Protein AF-A0A7K2X9S0-F1 (afdb_monomer_lite)

Structure (mmCIF, N/CA/C/O backbone):
data_AF-A0A7K2X9S0-F1
#
_entry.id   AF-A0A7K2X9S0-F1
#
loop_
_atom_site.group_PDB
_atom_site.id
_atom_site.type_symbol
_atom_site.label_atom_id
_atom_site.label_alt_id
_atom_site.label_comp_id
_atom_site.label_asym_id
_atom_site.label_entity_id
_atom_site.label_seq_id
_atom_site.pdbx_PDB_ins_code
_atom_site.Cartn_x
_atom_site.Cartn_y
_atom_site.Cartn_z
_atom_site.occupancy
_atom_site.B_iso_or_equiv
_atom_site.auth_seq_id
_atom_site.auth_comp_id
_atom_site.auth_asym_id
_atom_site.auth_atom_id
_atom_site.pdbx_PDB_model_num
ATOM 1 N N . ALA A 1 1 ? -11.026 1.000 3.585 1.00 88.56 1 ALA A N 1
ATOM 2 C CA . ALA A 1 1 ? -11.280 -0.214 4.389 1.00 88.56 1 ALA A CA 1
ATOM 3 C C . ALA A 1 1 ? -10.106 -0.541 5.313 1.00 88.56 1 ALA A C 1
ATOM 5 O O . ALA A 1 1 ? -10.267 -0.365 6.507 1.00 88.56 1 ALA A O 1
ATOM 6 N N . LEU A 1 2 ? -8.924 -0.927 4.807 1.00 93.56 2 LEU A N 1
ATOM 7 C CA . LEU A 1 2 ? -7.791 -1.334 5.666 1.00 93.56 2 LEU A CA 1
ATOM 8 C C . LEU A 1 2 ? -7.363 -0.273 6.698 1.00 93.56 2 LEU A C 1
ATOM 10 O O . LEU A 1 2 ? -7.131 -0.612 7.847 1.00 93.56 2 LEU A O 1
ATOM 14 N N . LEU A 1 3 ? -7.339 1.008 6.318 1.00 95.19 3 LEU A N 1
ATOM 15 C CA . LEU A 1 3 ? -6.988 2.112 7.228 1.00 95.19 3 LEU A CA 1
ATOM 16 C C . LEU A 1 3 ? -8.017 2.376 8.339 1.00 95.19 3 LEU A C 1
ATOM 18 O O . LEU A 1 3 ? -7.729 3.125 9.262 1.00 95.19 3 LEU A O 1
ATOM 22 N N . ALA A 1 4 ? -9.213 1.791 8.256 1.00 96.94 4 ALA A N 1
ATOM 23 C CA . ALA A 1 4 ? -10.201 1.892 9.328 1.00 96.94 4 ALA A CA 1
ATOM 24 C C . ALA A 1 4 ? -9.925 0.894 10.468 1.00 96.94 4 ALA A C 1
ATOM 26 O O . ALA A 1 4 ? -10.580 0.958 11.504 1.00 96.94 4 ALA A O 1
ATOM 27 N N . VAL A 1 5 ? -8.979 -0.035 10.286 1.00 96.94 5 VAL A N 1
ATOM 28 C CA . VAL A 1 5 ? -8.598 -1.015 11.304 1.00 96.94 5 VAL A CA 1
ATOM 29 C C . VAL A 1 5 ? -7.578 -0.378 12.262 1.00 96.94 5 VAL A C 1
ATOM 31 O O . VAL A 1 5 ? -6.510 0.041 11.806 1.00 96.94 5 VAL A O 1
ATOM 34 N N . PRO A 1 6 ? -7.854 -0.312 13.580 1.00 97.12 6 PRO A N 1
ATOM 35 C CA . PRO A 1 6 ? -6.911 0.231 14.555 1.00 97.12 6 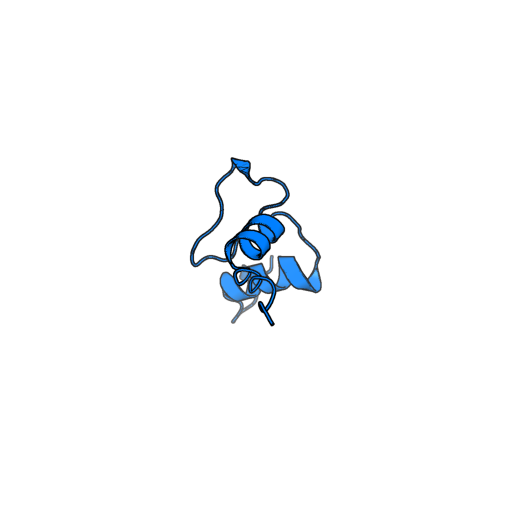PRO A CA 1
ATOM 36 C C . PRO A 1 6 ? -5.549 -0.472 14.494 1.00 97.12 6 PRO A C 1
ATOM 38 O O . PRO A 1 6 ? -5.473 -1.698 14.472 1.00 97.12 6 PRO A O 1
ATOM 41 N N . GLY A 1 7 ? -4.469 0.312 14.457 1.00 95.94 7 GLY A N 1
ATOM 42 C CA . GLY A 1 7 ? -3.097 -0.198 14.349 1.00 95.94 7 GLY A CA 1
ATOM 43 C C . GLY A 1 7 ? -2.611 -0.478 12.920 1.00 95.94 7 GLY A C 1
ATOM 44 O O . GLY A 1 7 ? -1.421 -0.725 12.733 1.00 95.94 7 GLY A O 1
ATOM 45 N N . VAL A 1 8 ? -3.471 -0.391 11.896 1.00 96.25 8 VAL A N 1
ATOM 46 C CA . VAL A 1 8 ? -3.039 -0.511 10.495 1.00 96.25 8 VAL A CA 1
ATOM 47 C C . VAL A 1 8 ? -2.515 0.828 9.986 1.00 96.25 8 VAL A C 1
ATOM 49 O O . VAL A 1 8 ? -3.253 1.798 9.827 1.00 96.25 8 VAL A O 1
ATOM 52 N N . THR A 1 9 ? -1.220 0.866 9.682 1.00 93.94 9 THR A N 1
ATOM 53 C CA . THR A 1 9 ? -0.560 2.029 9.077 1.00 93.94 9 THR A CA 1
ATOM 54 C C . THR A 1 9 ? -0.731 2.045 7.550 1.00 93.94 9 THR A C 1
ATOM 56 O O . THR A 1 9 ? -1.028 1.005 6.951 1.00 93.94 9 THR A O 1
ATOM 59 N N . PRO A 1 10 ? -0.484 3.182 6.869 1.00 91.88 10 PRO A N 1
ATOM 60 C CA . PRO A 1 10 ? -0.439 3.230 5.405 1.00 91.88 10 PRO A CA 1
ATOM 61 C C . PRO A 1 10 ? 0.531 2.219 4.784 1.00 91.88 10 PRO A C 1
ATOM 63 O O . PRO A 1 10 ? 0.167 1.542 3.823 1.00 91.88 10 PRO A O 1
ATOM 66 N N . GLY A 1 11 ? 1.718 2.048 5.375 1.00 90.69 11 GLY A N 1
ATOM 67 C CA . GLY A 1 11 ? 2.690 1.040 4.945 1.00 90.69 11 GLY A CA 1
ATOM 68 C C . GLY A 1 11 ? 2.171 -0.390 5.124 1.00 90.69 11 GLY A C 1
ATOM 69 O O . GLY A 1 11 ? 2.256 -1.196 4.199 1.00 90.69 11 GLY A O 1
ATOM 70 N N . ALA A 1 12 ? 1.540 -0.698 6.264 1.00 93.69 12 ALA A N 1
ATOM 71 C CA . ALA A 1 12 ? 0.923 -2.007 6.491 1.00 93.69 12 ALA A CA 1
ATOM 72 C C . ALA A 1 12 ? -0.220 -2.279 5.496 1.00 93.69 12 ALA A C 1
ATOM 74 O O . ALA A 1 12 ? -0.293 -3.356 4.907 1.00 93.69 12 ALA A O 1
ATOM 75 N N . ALA A 1 13 ? -1.077 -1.288 5.241 1.00 94.19 13 ALA A N 1
ATOM 76 C CA . ALA A 1 13 ? -2.154 -1.394 4.262 1.00 94.19 13 ALA A CA 1
ATOM 77 C C . ALA A 1 13 ? -1.634 -1.570 2.823 1.00 94.19 13 ALA A C 1
ATOM 79 O O . ALA A 1 13 ? -2.253 -2.285 2.034 1.00 94.19 13 ALA A O 1
ATOM 80 N N . ALA A 1 14 ? -0.522 -0.923 2.463 1.00 91.12 14 ALA A N 1
ATOM 81 C CA . ALA A 1 14 ? 0.139 -1.112 1.172 1.00 91.12 14 ALA A CA 1
ATOM 82 C C . ALA A 1 14 ? 0.707 -2.536 1.042 1.00 91.12 14 ALA A C 1
ATOM 84 O O . ALA A 1 14 ? 0.435 -3.220 0.057 1.00 91.12 14 ALA A O 1
ATOM 85 N N . LEU A 1 15 ? 1.397 -3.032 2.075 1.00 89.94 15 LEU A N 1
ATOM 86 C CA . LEU A 1 15 ? 1.931 -4.396 2.098 1.00 89.94 15 LEU A CA 1
ATOM 87 C C . LEU A 1 15 ? 0.834 -5.464 2.004 1.00 89.94 15 LEU A C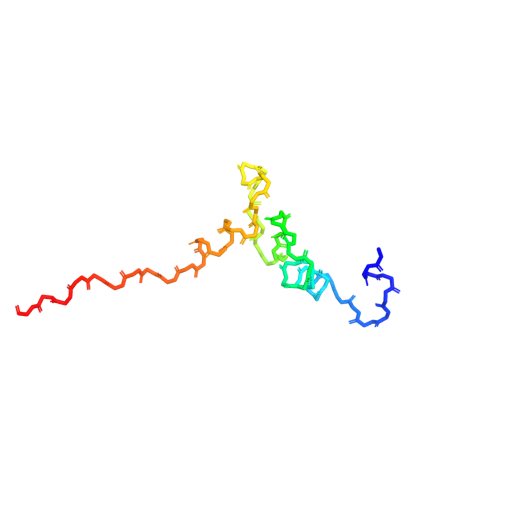 1
ATOM 89 O O . LEU A 1 15 ? 1.006 -6.437 1.270 1.00 89.94 15 LEU A O 1
ATOM 93 N N . ILE A 1 16 ? -0.293 -5.284 2.700 1.00 94.12 16 ILE A N 1
ATOM 94 C CA . ILE A 1 16 ? -1.446 -6.193 2.614 1.00 94.12 16 ILE A CA 1
ATOM 95 C C . ILE A 1 16 ? -2.007 -6.217 1.189 1.00 94.12 16 ILE A C 1
ATOM 97 O O . ILE A 1 16 ? -2.183 -7.297 0.629 1.00 94.12 16 ILE A O 1
ATOM 101 N N . ARG A 1 17 ? -2.249 -5.050 0.574 1.00 93.56 17 ARG A N 1
ATOM 102 C CA . ARG A 1 17 ? -2.759 -4.984 -0.806 1.00 93.56 17 ARG A CA 1
ATOM 103 C C . ARG A 1 17 ? -1.819 -5.671 -1.795 1.00 93.56 17 ARG A C 1
ATOM 105 O O . ARG A 1 17 ? -2.271 -6.511 -2.563 1.00 93.56 17 ARG A O 1
ATOM 112 N N . MET A 1 18 ? -0.520 -5.395 -1.705 1.00 90.69 18 MET A N 1
ATOM 113 C CA . MET A 1 18 ? 0.477 -5.981 -2.601 1.00 90.69 18 MET A CA 1
ATOM 114 C C . MET A 1 18 ? 0.622 -7.500 -2.406 1.00 90.69 18 MET A C 1
ATOM 116 O O . MET A 1 18 ? 0.611 -8.251 -3.375 1.00 90.69 18 MET A O 1
ATOM 120 N N . ARG A 1 19 ? 0.796 -7.975 -1.163 1.00 90.06 19 ARG A N 1
ATOM 121 C CA . ARG A 1 19 ? 1.175 -9.379 -0.895 1.00 90.06 19 ARG A CA 1
ATOM 122 C C . ARG A 1 19 ? -0.006 -10.314 -0.687 1.00 90.06 19 ARG A C 1
ATOM 124 O O . ARG A 1 19 ? 0.056 -11.451 -1.134 1.00 90.06 19 ARG A O 1
ATOM 131 N N . ALA A 1 20 ? -1.031 -9.868 0.036 1.00 95.25 20 ALA A N 1
ATOM 132 C CA . ALA A 1 20 ? -2.162 -10.719 0.398 1.00 95.25 20 ALA A CA 1
ATOM 133 C C . ALA A 1 20 ? -3.287 -10.646 -0.639 1.00 95.25 20 ALA A C 1
ATOM 135 O O . ALA A 1 20 ? -3.936 -11.653 -0.897 1.00 95.25 20 ALA A O 1
ATOM 136 N N . LEU A 1 21 ? -3.510 -9.465 -1.227 1.00 94.06 21 LEU A N 1
ATOM 137 C CA . LEU A 1 21 ? -4.576 -9.252 -2.214 1.00 94.06 21 LEU A CA 1
ATOM 138 C C . LEU A 1 21 ? -4.075 -9.274 -3.665 1.00 94.06 21 LEU A C 1
ATOM 140 O O . LEU A 1 21 ? -4.893 -9.320 -4.577 1.00 94.06 21 LEU A O 1
ATOM 144 N N . GLY A 1 22 ? -2.755 -9.255 -3.881 1.00 91.81 22 GLY A N 1
ATOM 145 C CA . GLY A 1 22 ? -2.156 -9.311 -5.215 1.00 91.81 22 GLY A CA 1
ATOM 146 C C . GLY A 1 22 ? -2.412 -8.069 -6.071 1.00 91.81 22 GLY A C 1
ATOM 147 O O . GLY A 1 22 ? -2.419 -8.181 -7.293 1.00 91.81 22 GLY A O 1
ATOM 148 N N . ASP A 1 23 ? -2.646 -6.906 -5.456 1.00 93.38 23 ASP A N 1
ATOM 149 C CA . ASP A 1 23 ? -2.865 -5.645 -6.172 1.00 93.38 23 ASP A CA 1
ATOM 150 C C . ASP A 1 23 ? -1.570 -5.213 -6.898 1.00 93.38 23 ASP A C 1
ATOM 152 O O . ASP A 1 23 ? -0.559 -4.969 -6.226 1.00 93.38 23 ASP A O 1
ATOM 156 N N . PRO A 1 24 ? -1.566 -5.134 -8.245 1.00 92.69 24 PRO A N 1
ATOM 157 C CA . PRO A 1 24 ? -0.371 -4.810 -9.020 1.00 92.69 24 PRO A CA 1
ATOM 158 C C . PRO A 1 24 ? -0.024 -3.311 -9.051 1.00 92.69 24 PRO A C 1
ATOM 160 O O . PRO A 1 24 ? 1.090 -2.964 -9.458 1.00 92.69 24 PRO A O 1
ATOM 163 N N . ASP A 1 25 ? -0.932 -2.421 -8.625 1.00 93.00 25 ASP A N 1
ATOM 164 C CA . ASP A 1 25 ? -0.780 -0.959 -8.727 1.00 93.00 25 ASP A CA 1
ATOM 165 C C . ASP A 1 25 ? -0.571 -0.278 -7.359 1.00 93.00 25 ASP A C 1
ATOM 167 O O . ASP A 1 25 ? -1.013 0.851 -7.129 1.00 93.00 25 ASP A O 1
ATOM 171 N N . VAL A 1 26 ? 0.115 -0.948 -6.426 1.00 90.81 26 VAL A N 1
ATOM 172 C CA . VAL A 1 26 ? 0.463 -0.394 -5.106 1.00 90.81 26 VAL A CA 1
ATOM 173 C C . VAL A 1 26 ? 1.900 0.108 -5.092 1.00 90.81 26 VAL A C 1
ATOM 175 O O . VAL A 1 26 ? 2.828 -0.640 -5.399 1.00 90.81 26 VAL A O 1
ATOM 178 N N . ALA A 1 27 ? 2.092 1.345 -4.646 1.00 80.94 27 ALA A N 1
ATOM 179 C CA . ALA A 1 27 ? 3.403 1.894 -4.335 1.00 80.94 27 ALA A CA 1
ATOM 180 C C . ALA A 1 27 ? 3.634 1.936 -2.813 1.00 80.94 27 ALA A C 1
ATOM 182 O O . ALA A 1 27 ? 2.716 2.268 -2.056 1.00 80.94 27 ALA A O 1
ATOM 183 N N . LEU A 1 28 ? 4.841 1.578 -2.362 1.00 76.06 28 LEU A N 1
ATOM 184 C CA . LEU A 1 28 ? 5.245 1.760 -0.965 1.00 76.06 28 LEU A CA 1
ATOM 185 C C . LEU A 1 28 ? 5.537 3.250 -0.700 1.00 76.06 28 LEU A C 1
ATOM 187 O O . LEU A 1 28 ? 5.975 3.951 -1.611 1.00 76.06 28 LEU A O 1
ATOM 191 N N . PRO A 1 29 ? 5.221 3.759 0.504 1.00 68.19 29 PRO A N 1
ATOM 192 C CA . PRO A 1 29 ? 5.131 5.195 0.760 1.00 68.19 29 PRO A CA 1
ATOM 193 C C . PRO A 1 29 ? 6.470 5.941 0.752 1.00 68.19 29 PRO A C 1
ATOM 195 O O . PRO A 1 29 ? 6.447 7.160 0.618 1.00 68.19 29 PRO A O 1
ATOM 198 N N . GLU A 1 30 ? 7.605 5.259 0.915 1.00 72.62 30 GLU A N 1
ATOM 199 C CA . GLU A 1 30 ? 8.913 5.918 0.965 1.00 72.62 30 GLU A CA 1
ATOM 200 C C . GLU A 1 30 ? 9.352 6.560 -0.364 1.00 72.62 30 GLU A C 1
ATOM 202 O O . GLU A 1 30 ? 9.966 7.623 -0.316 1.00 72.62 30 GLU A O 1
ATOM 207 N N . ASP A 1 31 ? 9.019 5.963 -1.519 1.00 70.81 31 ASP A N 1
ATOM 208 C CA . ASP A 1 31 ? 9.308 6.522 -2.852 1.00 70.81 31 ASP A CA 1
ATOM 209 C C . ASP A 1 31 ? 8.443 5.854 -3.947 1.00 70.81 31 ASP A C 1
ATOM 211 O O . ASP A 1 31 ? 8.814 4.819 -4.518 1.00 70.81 31 ASP A O 1
ATOM 215 N N . PRO A 1 32 ? 7.220 6.356 -4.193 1.00 74.25 32 PRO A N 1
ATOM 216 C CA . PRO A 1 32 ? 6.306 5.722 -5.125 1.00 74.25 32 PRO A CA 1
ATOM 217 C C . PRO A 1 32 ? 6.665 6.042 -6.591 1.00 74.25 32 PRO A C 1
ATOM 219 O O . PRO A 1 32 ? 6.793 7.214 -6.941 1.00 74.25 32 PRO A O 1
ATOM 222 N N . PRO A 1 33 ? 6.733 5.041 -7.492 1.00 79.88 33 PRO A N 1
ATOM 223 C CA . PRO A 1 33 ? 6.919 5.284 -8.920 1.00 79.88 33 PRO A CA 1
ATOM 224 C C . PRO A 1 33 ? 5.770 6.123 -9.496 1.00 79.88 33 PRO A C 1
ATOM 226 O O . PRO A 1 33 ? 4.619 6.012 -9.050 1.00 79.88 33 PRO A O 1
ATOM 229 N N . GLY A 1 34 ? 6.095 6.949 -10.494 1.00 86.19 34 GLY A N 1
ATOM 230 C CA . GLY A 1 34 ? 5.167 7.879 -11.131 1.00 86.19 34 GLY A CA 1
ATOM 231 C C . GLY A 1 34 ? 3.997 7.204 -11.858 1.00 86.19 34 GLY A C 1
ATOM 232 O O . GLY A 1 34 ? 3.894 5.975 -11.951 1.00 86.19 34 GLY A O 1
ATOM 233 N N . GLU A 1 35 ? 3.066 8.019 -12.358 1.00 89.50 35 GLU A N 1
ATOM 234 C CA . GLU A 1 35 ? 1.852 7.541 -13.033 1.00 89.50 35 GLU A CA 1
ATOM 235 C C . GLU A 1 35 ? 2.138 6.716 -14.294 1.00 89.50 35 GLU A C 1
ATOM 237 O O . GLU A 1 35 ? 1.330 5.860 -14.655 1.00 89.50 35 GLU A O 1
ATOM 242 N N . GLU A 1 36 ? 3.294 6.914 -14.925 1.00 93.75 36 GLU A N 1
ATOM 243 C CA . GLU A 1 36 ? 3.752 6.175 -16.101 1.00 93.75 36 GLU A CA 1
ATOM 244 C C . GLU A 1 36 ? 3.901 4.667 -15.855 1.00 93.75 36 GLU A C 1
ATOM 246 O O . GLU A 1 36 ? 3.845 3.876 -16.795 1.00 93.75 36 GLU A O 1
ATOM 251 N N . TRP A 1 37 ? 4.041 4.256 -14.593 1.00 91.31 37 TRP A N 1
ATOM 252 C CA . TRP A 1 37 ? 4.161 2.853 -14.201 1.00 91.31 37 TRP A CA 1
ATOM 253 C C . TRP A 1 37 ? 2.821 2.182 -13.916 1.00 91.31 37 TRP A C 1
ATOM 255 O O . TRP A 1 37 ? 2.790 0.993 -13.595 1.00 91.31 37 TRP A O 1
ATOM 265 N N . ARG A 1 38 ? 1.700 2.903 -14.019 1.00 92.94 38 ARG A N 1
ATOM 266 C CA . ARG A 1 38 ? 0.370 2.294 -13.905 1.00 92.94 38 ARG A CA 1
ATOM 267 C C . ARG A 1 38 ? 0.102 1.367 -15.098 1.00 92.94 38 ARG A C 1
ATOM 269 O O . ARG A 1 38 ? 0.467 1.706 -16.221 1.00 92.94 38 ARG A O 1
ATOM 276 N N . PRO A 1 39 ? -0.584 0.227 -14.901 1.00 94.50 39 PRO A N 1
ATOM 277 C CA . PRO A 1 39 ? -1.166 -0.287 -13.653 1.00 94.50 39 PRO A CA 1
ATOM 278 C C . PRO A 1 39 ? -0.239 -1.256 -12.882 1.00 94.50 39 PRO A C 1
ATOM 280 O O . PRO A 1 39 ? -0.718 -2.163 -12.208 1.00 94.50 39 PRO A O 1
ATOM 283 N N . TRP A 1 40 ? 1.082 -1.113 -13.008 1.00 94.38 40 TRP A N 1
ATOM 284 C CA . TRP A 1 40 ? 2.083 -2.071 -12.523 1.00 94.38 40 TRP A CA 1
ATOM 285 C C . TRP A 1 40 ? 3.070 -1.459 -11.516 1.00 94.38 40 TRP A C 1
ATOM 287 O O . TRP A 1 40 ? 4.220 -1.901 -11.420 1.00 94.38 40 TRP A O 1
ATOM 297 N N . ARG A 1 41 ? 2.658 -0.447 -10.740 1.00 92.00 41 ARG A N 1
ATOM 298 C CA . ARG A 1 41 ? 3.552 0.265 -9.808 1.00 92.00 41 ARG A CA 1
ATOM 299 C C . ARG A 1 41 ? 4.222 -0.639 -8.770 1.00 92.00 41 ARG A C 1
ATOM 301 O O . ARG A 1 41 ? 5.369 -0.380 -8.407 1.00 92.00 41 ARG A O 1
ATOM 308 N N . SER A 1 42 ? 3.593 -1.742 -8.360 1.00 89.69 42 SER A N 1
ATOM 309 C CA . SER A 1 42 ? 4.234 -2.718 -7.463 1.00 89.69 42 SER A CA 1
ATOM 310 C C . SER A 1 42 ? 5.428 -3.427 -8.111 1.00 89.69 42 SER A C 1
ATOM 312 O O . SER A 1 42 ? 6.403 -3.757 -7.432 1.00 89.69 42 SER A O 1
ATOM 314 N N . TYR A 1 43 ? 5.388 -3.632 -9.429 1.00 87.38 43 TYR A N 1
ATOM 315 C CA . TYR A 1 43 ? 6.502 -4.201 -10.186 1.00 87.38 43 TYR A CA 1
ATOM 316 C C . TYR A 1 43 ? 7.592 -3.173 -10.456 1.00 87.38 43 TYR A C 1
ATOM 318 O O . TYR A 1 43 ? 8.766 -3.521 -10.376 1.00 87.38 43 TYR A O 1
ATOM 326 N N . ALA A 1 44 ? 7.219 -1.919 -10.713 1.00 90.19 44 ALA A N 1
ATOM 327 C CA . ALA A 1 44 ? 8.172 -0.828 -10.883 1.00 90.19 44 ALA A CA 1
ATOM 328 C C . ALA A 1 44 ? 9.056 -0.654 -9.641 1.00 90.19 44 ALA A C 1
ATOM 330 O O . ALA A 1 44 ? 10.277 -0.680 -9.767 1.00 90.19 44 ALA A O 1
ATOM 331 N N . VAL A 1 45 ? 8.461 -0.609 -8.439 1.00 85.56 45 VAL A N 1
ATOM 332 C CA . VAL A 1 45 ? 9.225 -0.601 -7.175 1.00 85.56 45 VAL A CA 1
ATOM 333 C C . VAL A 1 45 ? 10.194 -1.781 -7.139 1.00 85.56 45 VAL A C 1
ATOM 335 O O . VAL A 1 45 ? 11.393 -1.591 -6.975 1.00 85.56 45 VAL A O 1
ATOM 338 N N . ARG A 1 46 ? 9.700 -3.006 -7.362 1.00 86.44 46 ARG A N 1
ATOM 339 C CA . ARG A 1 46 ? 10.534 -4.213 -7.291 1.00 86.44 46 ARG A CA 1
ATOM 340 C C . ARG A 1 46 ? 11.685 -4.201 -8.299 1.00 86.44 46 ARG A C 1
ATOM 342 O O . ARG A 1 46 ? 12.764 -4.684 -7.969 1.00 86.44 46 ARG A O 1
ATOM 349 N N . TYR A 1 47 ? 11.449 -3.677 -9.498 1.00 85.94 47 TYR A N 1
ATOM 350 C CA . TYR A 1 47 ? 12.454 -3.546 -10.546 1.00 85.94 47 TYR A CA 1
ATOM 351 C C . TYR A 1 47 ? 13.521 -2.509 -10.177 1.00 85.94 47 TYR A C 1
ATOM 353 O O . TYR A 1 47 ? 14.708 -2.795 -10.292 1.00 85.94 47 TYR A O 1
ATOM 361 N N . LEU A 1 48 ? 13.112 -1.344 -9.670 1.00 85.50 48 LEU A N 1
ATOM 362 C CA . LEU A 1 48 ? 14.016 -0.250 -9.301 1.00 85.50 48 LEU A CA 1
ATOM 363 C C . LEU A 1 48 ? 14.828 -0.545 -8.032 1.00 85.50 48 LEU A C 1
ATOM 365 O O . LEU A 1 48 ? 15.960 -0.089 -7.910 1.00 85.50 48 LEU A O 1
ATOM 369 N N . THR A 1 49 ? 1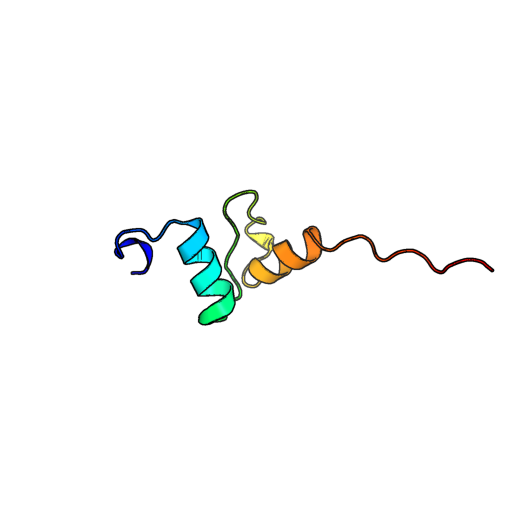4.283 -1.335 -7.103 1.00 84.50 49 THR A N 1
ATOM 370 C CA . THR A 1 49 ? 14.982 -1.739 -5.870 1.00 84.50 49 THR A CA 1
ATOM 371 C C . THR A 1 49 ? 15.793 -3.026 -6.020 1.00 84.50 49 THR A C 1
ATOM 373 O O . THR A 1 49 ? 16.434 -3.463 -5.063 1.00 84.50 49 THR A O 1
ATOM 376 N N . ALA A 1 50 ? 15.715 -3.700 -7.172 1.00 85.50 50 ALA A N 1
ATOM 377 C CA . ALA A 1 50 ? 16.460 -4.931 -7.386 1.00 85.50 50 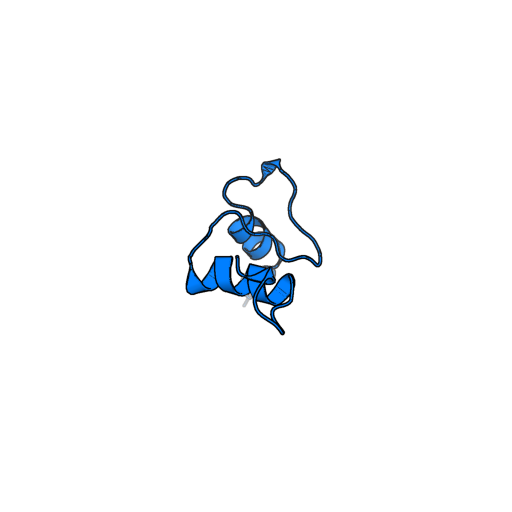ALA A CA 1
ATOM 378 C C . ALA A 1 50 ? 17.970 -4.637 -7.329 1.00 85.50 50 ALA A C 1
ATOM 380 O O . ALA A 1 50 ? 18.427 -3.661 -7.929 1.00 85.50 50 ALA A O 1
ATOM 381 N N . PRO A 1 51 ? 18.771 -5.464 -6.633 1.00 85.75 51 PRO A N 1
ATOM 382 C CA . PRO A 1 51 ? 20.215 -5.306 -6.674 1.00 85.75 51 PRO A CA 1
ATOM 383 C C . PRO A 1 51 ? 20.699 -5.465 -8.117 1.00 85.75 51 PRO A C 1
ATOM 385 O O . PRO A 1 51 ? 20.191 -6.312 -8.860 1.00 85.75 51 PRO A O 1
ATOM 388 N N . ALA A 1 52 ? 21.709 -4.681 -8.502 1.00 81.00 52 ALA A N 1
ATOM 389 C CA . ALA A 1 52 ? 22.382 -4.891 -9.773 1.00 81.00 52 ALA A CA 1
ATOM 390 C C . ALA A 1 52 ? 22.833 -6.354 -9.844 1.00 81.00 52 ALA A C 1
ATOM 392 O O . ALA A 1 52 ? 23.449 -6.874 -8.908 1.00 81.00 52 ALA A O 1
ATOM 393 N N . THR A 1 53 ? 22.492 -7.034 -10.937 1.00 80.25 53 THR A N 1
ATOM 394 C CA . THR A 1 53 ? 22.954 -8.408 -11.129 1.00 80.25 53 THR A CA 1
ATOM 395 C C . THR A 1 53 ? 24.480 -8.362 -11.201 1.00 80.25 53 THR A C 1
ATOM 397 O O . THR A 1 53 ? 25.006 -7.611 -12.028 1.00 80.25 53 THR A O 1
ATOM 400 N N . PRO A 1 54 ? 25.210 -9.091 -10.335 1.00 79.38 54 PRO A N 1
ATOM 401 C CA . PRO A 1 54 ? 26.661 -9.090 -10.396 1.00 79.38 54 PRO A CA 1
ATOM 402 C C . PRO A 1 54 ? 27.091 -9.567 -11.784 1.00 79.38 54 PRO A C 1
ATOM 404 O O . PRO A 1 54 ? 26.580 -10.570 -12.286 1.00 79.38 54 PRO A O 1
ATOM 407 N N . GLY A 1 55 ? 28.002 -8.819 -12.409 1.00 83.31 55 GLY A N 1
ATOM 408 C CA . GLY A 1 55 ? 28.554 -9.179 -13.711 1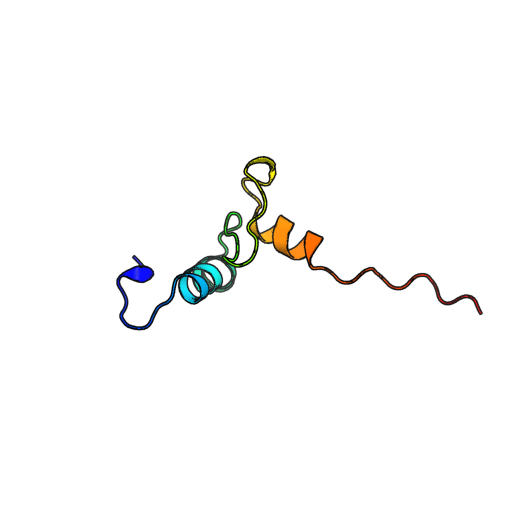.00 83.31 55 GLY A CA 1
ATOM 409 C C . GLY A 1 55 ? 29.197 -10.571 -13.681 1.00 83.31 55 GLY A C 1
ATOM 410 O O . GLY A 1 55 ? 29.544 -11.068 -12.602 1.00 83.31 55 GLY A O 1
ATOM 411 N N . PRO A 1 56 ? 29.353 -11.224 -14.846 1.00 81.50 56 PRO A N 1
ATOM 412 C CA . PRO A 1 56 ? 29.991 -12.532 -14.911 1.00 81.50 56 PRO A CA 1
ATOM 413 C C . PRO A 1 56 ? 31.367 -12.462 -14.240 1.00 81.50 56 PRO A C 1
ATOM 415 O O . PRO A 1 56 ? 32.151 -11.551 -14.507 1.00 81.50 56 PRO A O 1
ATOM 418 N N . ARG A 1 57 ? 31.650 -13.407 -13.333 1.00 77.12 57 ARG A N 1
ATOM 419 C CA . ARG A 1 57 ? 32.979 -13.531 -12.730 1.00 77.12 57 ARG A CA 1
ATOM 420 C C . ARG A 1 57 ? 33.955 -13.910 -13.840 1.00 77.12 57 ARG A C 1
ATOM 422 O O . ARG A 1 57 ? 33.902 -15.036 -14.326 1.00 77.12 57 ARG A O 1
ATOM 429 N N . SER A 1 58 ? 34.805 -12.974 -14.247 1.00 75.38 58 SER A N 1
ATOM 430 C CA . SER A 1 58 ? 35.956 -13.273 -15.096 1.00 75.38 58 SER A CA 1
ATOM 431 C C . SER A 1 58 ? 36.872 -14.234 -14.336 1.00 75.38 58 SER A C 1
ATOM 433 O O . SER A 1 58 ? 37.291 -13.916 -13.221 1.00 75.38 58 SER A O 1
ATOM 435 N N . GLY A 1 59 ? 37.085 -15.423 -14.903 1.00 74.44 59 GLY A N 1
ATOM 436 C CA . GLY A 1 59 ? 38.095 -16.385 -14.453 1.00 74.44 59 GLY A CA 1
ATOM 437 C C . GLY A 1 59 ? 39.479 -16.055 -14.988 1.00 74.44 59 GLY A C 1
ATOM 438 O O . GLY A 1 59 ? 39.561 -15.256 -15.949 1.00 74.44 59 GLY A O 1
#

Foldseek 3Di:
DQVVDPPQDPQNVLCCCCPVVVQQQGAHPPDFDDPVCPPRRVVVVVVVPDPDDDPPPDD

pLDDT: mean 87.82, std 7.33, range [68.19, 97.12]

Sequence (59 aa):
ALLAVPGVTPGAAALIRMRALGDPDVALPEDPPGEEWRPWRSYAVRYLTAPATPGPRSG

Radius of gyration: 15.13 Å; chains: 1; bounding box: 49×24×31 Å

Secondary structure (DSSP, 8-st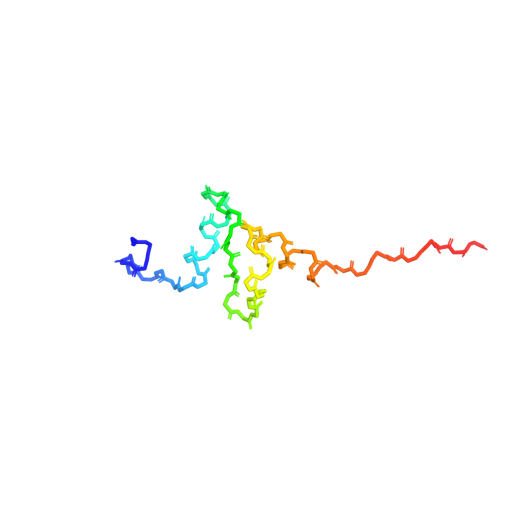ate):
-GGGSTT--HHHHHHHHHHTS--TTPPPTTS---GGGTT-HHHHHHHHTSPPPPPP---